Protein AF-A0A7M3X8C9-F1 (afdb_monomer)

Mean predicted aligned error: 4.61 Å

Nearest PDB structures (foldseek):
  2apo-assembly1_A  TM=9.454E-01  e=1.084E-06  Methanocaldococcus jannaschii
  2aus-assembly1_C  TM=9.193E-01  e=9.472E-07  Pyrococcus abyssi
  7v9a-assembly1_C  TM=9.490E-01  e=5.096E-06  Homo sapiens
  3zv0-assembly1_D  TM=8.722E-01  e=1.712E-05  Saccharomyces cerevisiae S288C
  3zv0-assembly1_C  TM=8.727E-01  e=5.374E-05  Saccharomyces cerevisiae S288C

Sequence (92 aa):
MDQLADAVWLWKECGQEEALMAIVHPIEKLLVDVPRCQVKDSAVAALAYGAPLLLPGLISIPKDLKKGTELMVSSLKDEAVGFVKLKADSND

pLDDT: mean 92.54, std 5.12, range [61.91, 96.81]

Radius of gyration: 18.01 Å; Cα contacts (8 Å, |Δi|>4): 129; chains: 1; bounding box: 39×20×46 Å

Solvent-accessible surface area (backbone atoms only — not comparable to full-atom values): 5505 Å² total; per-residue (Å²): 116,63,70,60,54,50,17,51,46,35,30,73,79,69,68,40,54,65,57,37,60,73,70,59,71,68,72,59,74,80,45,70,89,52,57,53,28,32,32,39,76,85,38,52,62,46,44,72,74,67,47,83,92,51,75,92,35,54,73,47,67,64,72,86,40,56,55,65,44,71,30,38,35,22,40,86,82,68,45,78,68,50,76,47,66,37,86,53,46,57,82,113

Structure (mmCIF, N/CA/C/O backbone):
data_AF-A0A7M3X8C9-F1
#
_entry.id   AF-A0A7M3X8C9-F1
#
loop_
_atom_site.group_PDB
_atom_site.id
_atom_site.type_symbol
_atom_site.label_atom_id
_atom_site.label_alt_id
_atom_site.label_comp_id
_atom_site.label_asym_id
_atom_site.label_entity_id
_atom_site.label_seq_id
_atom_site.pdbx_PDB_ins_code
_atom_site.Cartn_x
_atom_site.Cartn_y
_atom_site.Cartn_z
_atom_site.occupancy
_atom_site.B_iso_or_equiv
_atom_site.auth_seq_id
_atom_site.auth_comp_id
_atom_site.auth_asym_id
_atom_site.auth_atom_id
_atom_site.pdbx_PDB_model_num
ATOM 1 N N . MET A 1 1 ? 3.193 -10.873 -27.376 1.00 61.91 1 MET A N 1
ATOM 2 C CA . MET A 1 1 ? 4.387 -11.183 -26.558 1.00 61.91 1 MET A CA 1
ATOM 3 C C . MET A 1 1 ? 5.548 -10.294 -26.989 1.00 61.91 1 MET A C 1
ATOM 5 O O . MET A 1 1 ? 6.243 -9.775 -26.129 1.00 61.91 1 MET A O 1
ATOM 9 N N . ASP A 1 2 ? 5.649 -10.023 -28.290 1.00 85.81 2 ASP A N 1
ATOM 10 C CA . ASP A 1 2 ? 6.677 -9.184 -28.924 1.00 85.81 2 ASP A CA 1
ATOM 11 C C . ASP A 1 2 ? 6.799 -7.776 -28.321 1.00 85.81 2 ASP A C 1
ATOM 13 O O . ASP A 1 2 ? 7.897 -7.359 -27.991 1.00 85.81 2 ASP A O 1
ATOM 17 N N . GLN A 1 3 ? 5.686 -7.102 -28.006 1.00 90.56 3 GLN A N 1
ATOM 18 C CA . GLN A 1 3 ? 5.718 -5.747 -27.427 1.00 90.56 3 GLN A CA 1
ATOM 19 C C . GLN A 1 3 ? 6.490 -5.634 -26.102 1.00 90.56 3 GLN A C 1
ATOM 21 O O . GLN A 1 3 ? 7.133 -4.619 -25.854 1.00 90.56 3 GLN A O 1
ATOM 26 N N . LEU A 1 4 ? 6.440 -6.660 -25.244 1.00 93.31 4 LEU A N 1
ATOM 27 C CA . LEU A 1 4 ? 7.214 -6.660 -24.000 1.00 93.31 4 LEU A CA 1
ATOM 28 C C . LEU A 1 4 ? 8.703 -6.871 -24.289 1.00 93.31 4 LEU A C 1
ATOM 30 O O . LEU A 1 4 ? 9.542 -6.224 -23.670 1.00 93.31 4 LEU A O 1
ATOM 34 N N . ALA A 1 5 ? 9.027 -7.770 -25.221 1.00 94.25 5 ALA A N 1
ATOM 35 C CA 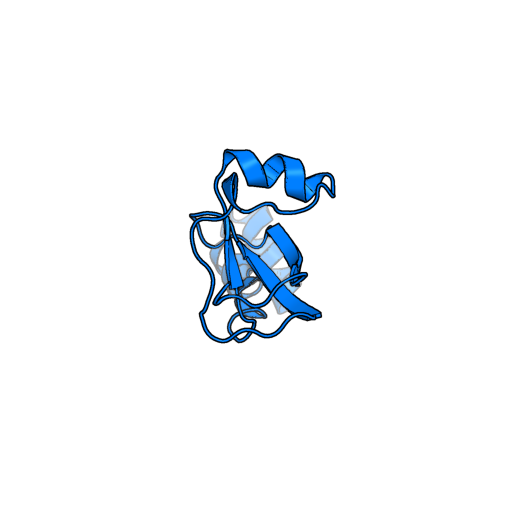. ALA A 1 5 ? 10.406 -8.025 -25.618 1.00 94.25 5 ALA A CA 1
ATOM 36 C C . ALA A 1 5 ? 11.037 -6.780 -26.264 1.00 94.25 5 ALA A C 1
ATOM 38 O O . ALA A 1 5 ? 12.147 -6.405 -25.888 1.00 94.25 5 ALA A O 1
ATOM 39 N N . ASP A 1 6 ? 10.298 -6.097 -27.141 1.00 94.06 6 ASP A N 1
ATOM 40 C CA . ASP A 1 6 ? 10.716 -4.852 -27.790 1.00 94.06 6 ASP A CA 1
ATOM 41 C C . ASP A 1 6 ? 10.908 -3.727 -26.769 1.00 94.06 6 ASP A C 1
ATOM 43 O O . ASP A 1 6 ? 11.925 -3.037 -26.789 1.00 94.06 6 ASP A O 1
ATOM 47 N N . ALA A 1 7 ? 9.976 -3.575 -25.822 1.00 94.75 7 ALA A N 1
ATOM 48 C CA . ALA A 1 7 ? 10.097 -2.590 -24.750 1.00 94.75 7 ALA A CA 1
ATOM 49 C C . ALA A 1 7 ? 11.316 -2.853 -23.850 1.00 94.75 7 ALA A C 1
ATOM 51 O O . ALA A 1 7 ? 12.016 -1.919 -23.464 1.00 94.75 7 ALA A O 1
ATOM 52 N N . VAL A 1 8 ? 11.610 -4.122 -23.544 1.00 95.12 8 VAL A N 1
ATOM 53 C CA . VAL A 1 8 ? 12.808 -4.503 -22.779 1.00 95.12 8 VAL A CA 1
ATOM 54 C C . VAL A 1 8 ? 14.087 -4.242 -23.577 1.00 95.12 8 VAL A C 1
ATOM 56 O O . VAL A 1 8 ? 15.077 -3.799 -22.995 1.00 95.12 8 VAL A O 1
ATOM 59 N N . TRP A 1 9 ? 14.088 -4.501 -24.887 1.00 95.06 9 TRP A N 1
ATOM 60 C CA . TRP A 1 9 ? 15.232 -4.220 -25.756 1.00 95.06 9 TRP A CA 1
ATOM 61 C C . TRP A 1 9 ? 15.499 -2.714 -25.871 1.00 95.06 9 TRP A C 1
ATOM 63 O O . TRP A 1 9 ? 16.629 -2.283 -25.658 1.00 95.06 9 TRP A O 1
ATOM 73 N N . LEU A 1 10 ? 14.461 -1.905 -26.112 1.00 95.56 10 LEU A N 1
ATOM 74 C CA . LEU A 1 10 ? 14.557 -0.441 -26.160 1.00 95.56 10 LEU A CA 1
ATOM 75 C C . LEU A 1 10 ? 15.090 0.138 -24.846 1.00 95.56 10 LEU A C 1
ATOM 77 O O . LEU A 1 10 ? 15.960 1.009 -24.867 1.00 95.56 10 LEU A O 1
ATOM 81 N N . TRP A 1 11 ? 14.632 -0.390 -23.710 1.00 96.00 11 TRP A N 1
ATOM 82 C CA . TRP A 1 11 ? 15.149 0.008 -22.406 1.00 96.00 11 TRP A CA 1
ATOM 83 C C . TRP A 1 11 ? 16.641 -0.316 -22.251 1.00 96.00 11 TRP A C 1
ATOM 85 O O . TRP A 1 11 ? 17.424 0.561 -21.890 1.00 96.00 11 TRP A O 1
ATOM 95 N N . LYS A 1 12 ? 17.056 -1.554 -22.547 1.00 96.25 12 LYS A N 1
ATOM 96 C CA . LYS A 1 12 ? 18.435 -2.010 -22.296 1.00 96.25 12 LYS A CA 1
ATOM 97 C C . LYS A 1 12 ? 19.459 -1.481 -23.294 1.00 96.25 12 LYS A C 1
ATOM 99 O O . LYS A 1 12 ? 20.547 -1.095 -22.883 1.00 96.25 12 LYS A O 1
ATOM 104 N N . GLU A 1 13 ? 19.127 -1.489 -24.580 1.00 96.75 13 GLU A N 1
ATOM 105 C CA . GLU A 1 13 ? 20.075 -1.180 -25.658 1.00 96.75 13 GLU A CA 1
ATOM 106 C C . GLU A 1 13 ? 20.018 0.290 -26.078 1.00 96.75 13 GLU A C 1
ATOM 108 O O . GLU A 1 13 ? 21.030 0.865 -26.474 1.00 96.75 13 GLU A O 1
ATOM 113 N N . CYS A 1 14 ? 18.838 0.911 -25.993 1.00 95.44 14 CYS A N 1
ATOM 114 C CA . CYS A 1 14 ? 18.625 2.294 -26.426 1.00 95.44 14 CYS A CA 1
ATOM 115 C C . CYS A 1 14 ? 18.427 3.274 -25.258 1.00 95.44 14 CYS A C 1
ATOM 117 O O . CYS A 1 14 ? 18.363 4.479 -25.501 1.00 95.44 14 CYS A O 1
ATOM 119 N N . GLY A 1 15 ? 18.327 2.790 -24.012 1.00 93.56 15 GLY A N 1
ATOM 120 C CA . GLY A 1 15 ? 18.071 3.621 -22.829 1.00 93.56 15 GLY A CA 1
ATOM 121 C C . GLY A 1 15 ? 16.677 4.260 -22.802 1.00 93.56 15 GLY A C 1
ATOM 122 O O . GLY A 1 15 ? 16.470 5.225 -22.073 1.00 93.56 15 GLY A O 1
ATOM 123 N N . GLN A 1 16 ? 15.739 3.764 -23.615 1.00 94.81 16 GLN A N 1
ATOM 124 C CA . GLN A 1 16 ? 14.389 4.318 -23.761 1.00 94.81 16 GLN A CA 1
ATOM 125 C C . GLN A 1 16 ? 1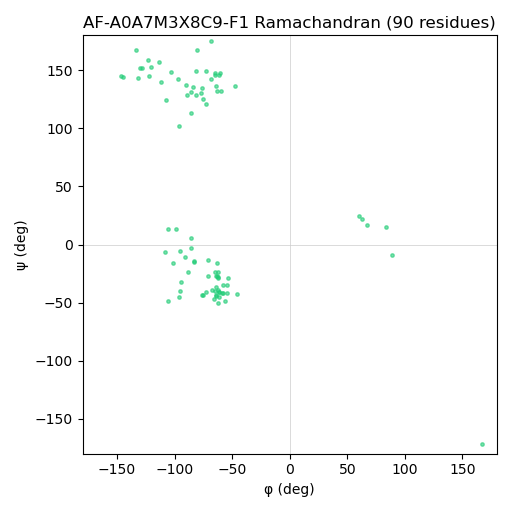3.407 3.557 -22.868 1.00 94.81 16 GLN A C 1
ATOM 127 O O . GLN A 1 16 ? 12.994 2.436 -23.173 1.00 94.81 16 GLN A O 1
ATOM 132 N N . GLU A 1 17 ? 13.053 4.156 -21.734 1.00 94.81 17 GLU A N 1
ATOM 133 C CA . GLU A 1 17 ? 12.190 3.558 -20.707 1.00 94.81 17 GLU A CA 1
ATOM 134 C C . GLU A 1 17 ? 10.693 3.707 -21.006 1.00 94.81 17 GLU A C 1
ATOM 136 O O . GLU A 1 17 ? 9.866 3.007 -20.418 1.00 94.81 17 G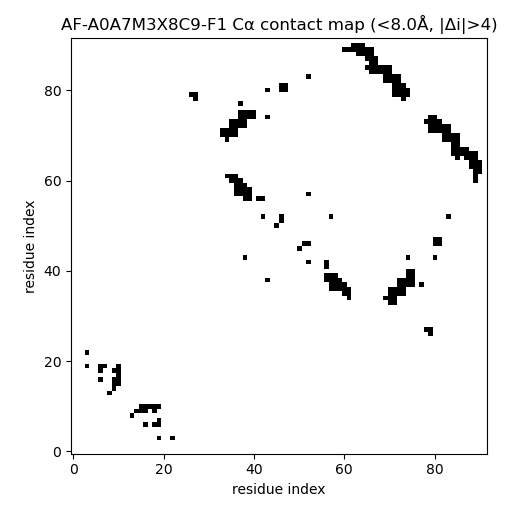LU A O 1
ATOM 141 N N . GLU A 1 18 ? 10.318 4.588 -21.932 1.00 94.75 18 GLU A N 1
ATOM 142 C CA . GLU A 1 18 ? 8.933 4.992 -22.180 1.00 94.75 18 GLU A CA 1
ATOM 143 C C . GLU A 1 18 ? 8.062 3.812 -22.618 1.00 94.75 18 GLU A C 1
ATOM 145 O O . GLU A 1 18 ? 6.933 3.653 -22.147 1.00 94.75 18 GLU A O 1
ATOM 150 N N . ALA A 1 19 ? 8.605 2.950 -23.481 1.00 93.44 19 ALA A N 1
ATOM 151 C CA . ALA A 1 19 ? 7.918 1.752 -23.952 1.00 93.44 19 ALA A CA 1
ATOM 152 C C . ALA A 1 19 ? 7.640 0.766 -22.805 1.00 93.44 19 ALA A C 1
ATOM 154 O O . ALA A 1 19 ? 6.581 0.140 -22.766 1.00 93.44 19 ALA A O 1
ATOM 155 N N . LEU A 1 20 ? 8.564 0.653 -21.846 1.00 93.94 20 LEU A N 1
ATOM 156 C CA . LEU A 1 20 ? 8.414 -0.230 -20.693 1.00 93.94 20 LEU A CA 1
ATOM 157 C C . LEU A 1 20 ? 7.425 0.348 -19.671 1.00 93.94 20 LEU A C 1
ATOM 159 O O . LEU A 1 20 ? 6.546 -0.375 -19.200 1.00 93.94 20 LEU A O 1
ATOM 163 N N . MET A 1 21 ? 7.507 1.653 -19.393 1.00 93.31 21 MET A N 1
ATOM 164 C CA . MET A 1 21 ? 6.589 2.380 -18.501 1.00 93.31 21 MET A CA 1
ATOM 165 C C . MET A 1 21 ? 5.141 2.404 -19.021 1.00 93.31 21 MET A C 1
ATOM 167 O O . MET A 1 21 ? 4.196 2.481 -18.236 1.00 93.31 21 MET A O 1
ATOM 171 N N . ALA A 1 22 ? 4.941 2.314 -20.340 1.00 92.81 22 ALA A N 1
ATOM 172 C CA . ALA A 1 22 ? 3.611 2.199 -20.938 1.00 92.81 22 ALA A CA 1
ATOM 173 C C . ALA A 1 22 ? 2.952 0.828 -20.689 1.00 92.81 22 ALA A C 1
ATOM 175 O O . ALA A 1 22 ? 1.724 0.738 -20.664 1.00 92.81 22 ALA A O 1
ATOM 176 N N . ILE A 1 23 ? 3.753 -0.228 -20.504 1.00 93.44 23 ILE A N 1
ATOM 177 C CA . ILE A 1 23 ? 3.283 -1.611 -20.333 1.00 93.44 23 ILE A CA 1
ATOM 178 C C . ILE A 1 23 ? 3.193 -1.985 -18.849 1.00 93.44 23 ILE A C 1
ATOM 180 O O . ILE A 1 23 ? 2.212 -2.592 -18.416 1.00 93.44 23 ILE A O 1
ATOM 184 N N . VAL A 1 24 ? 4.219 -1.650 -18.064 1.00 92.75 24 VAL A N 1
ATOM 185 C CA . VAL A 1 24 ? 4.297 -1.995 -16.642 1.00 92.75 24 VAL A CA 1
ATOM 186 C C . VAL A 1 24 ? 3.576 -0.929 -15.833 1.00 92.75 24 VAL A C 1
ATOM 188 O O . VAL A 1 24 ? 4.000 0.221 -15.757 1.00 92.75 24 VAL A O 1
ATOM 191 N N . HIS A 1 25 ? 2.472 -1.320 -15.207 1.00 93.50 25 HIS A N 1
ATOM 192 C CA . HIS A 1 25 ? 1.703 -0.438 -14.341 1.00 93.50 25 HIS A CA 1
ATOM 193 C C . HIS A 1 25 ? 1.948 -0.741 -12.858 1.00 93.50 25 HIS A C 1
ATOM 195 O O . HIS A 1 25 ? 2.145 -1.906 -12.503 1.00 93.50 25 HIS A O 1
ATOM 201 N N . PRO A 1 26 ? 1.886 0.285 -11.987 1.00 93.75 26 PRO A N 1
ATOM 202 C CA . PRO A 1 26 ? 1.915 0.086 -10.543 1.00 93.75 26 PRO A CA 1
ATOM 203 C C . PRO A 1 26 ? 0.712 -0.752 -10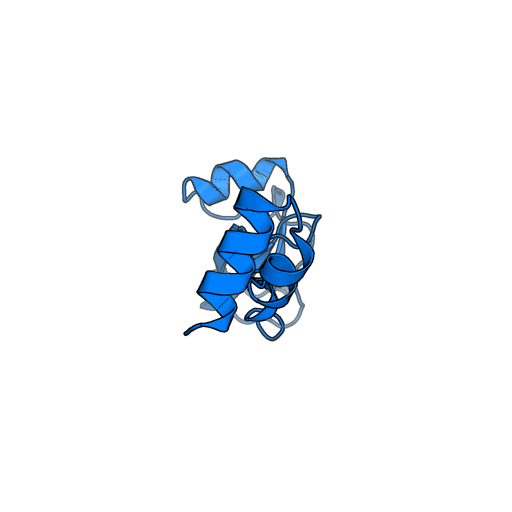.092 1.00 93.75 26 PRO A C 1
ATOM 205 O O . PRO A 1 26 ? -0.385 -0.637 -10.654 1.00 93.75 26 PRO A O 1
ATOM 208 N N . ILE A 1 27 ? 0.909 -1.588 -9.069 1.00 93.88 27 ILE A N 1
ATOM 209 C CA . ILE A 1 27 ? -0.136 -2.487 -8.555 1.00 93.88 27 ILE A CA 1
ATOM 210 C C . ILE A 1 27 ? -1.335 -1.705 -8.008 1.00 93.88 27 ILE A C 1
ATOM 212 O O . ILE A 1 27 ? -2.474 -2.153 -8.115 1.00 93.88 27 ILE A O 1
ATOM 216 N N . GLU A 1 28 ? -1.095 -0.489 -7.524 1.00 93.56 28 GLU A N 1
ATOM 217 C CA . GLU A 1 28 ? -2.085 0.468 -7.038 1.00 93.56 28 GLU A CA 1
ATOM 218 C C . GLU A 1 28 ? -3.185 0.751 -8.068 1.00 93.56 28 GLU A C 1
ATOM 220 O O . GLU A 1 28 ? -4.329 1.008 -7.692 1.00 93.56 28 GLU A O 1
ATOM 225 N N . LYS A 1 29 ? -2.884 0.639 -9.371 1.00 94.00 29 LYS A N 1
ATOM 226 C CA . LYS A 1 29 ? -3.874 0.811 -10.446 1.00 94.00 29 LYS A CA 1
ATOM 227 C C . LYS A 1 29 ? -4.980 -0.249 -10.400 1.00 94.00 29 LYS A C 1
ATOM 229 O O . LYS A 1 29 ? -6.092 0.022 -10.839 1.00 94.00 29 LYS A O 1
ATOM 234 N N . LEU A 1 30 ? -4.697 -1.433 -9.857 1.00 93.69 30 LEU A N 1
ATOM 235 C CA . LEU A 1 30 ? -5.686 -2.496 -9.644 1.00 93.69 30 LEU A CA 1
ATOM 236 C C . LEU A 1 30 ? -6.487 -2.308 -8.348 1.00 93.69 30 LEU A C 1
ATOM 238 O O . LEU A 1 30 ? -7.507 -2.964 -8.162 1.00 93.69 30 LEU A O 1
ATOM 242 N N . LEU A 1 31 ? -6.032 -1.431 -7.449 1.00 93.56 31 LEU A N 1
ATOM 243 C CA . LEU A 1 31 ? -6.568 -1.260 -6.095 1.00 93.56 31 LEU A CA 1
ATOM 244 C C . LEU A 1 31 ? -7.399 0.025 -5.940 1.00 93.56 31 LEU A C 1
ATOM 246 O O . LEU A 1 31 ? -7.705 0.437 -4.823 1.00 93.56 31 LEU A O 1
ATOM 250 N N . VAL A 1 32 ? -7.766 0.678 -7.047 1.00 91.81 32 VAL A N 1
ATOM 251 C CA . VAL A 1 32 ? -8.467 1.976 -7.041 1.00 91.81 32 VAL A CA 1
ATOM 252 C C . VAL A 1 32 ? -9.798 1.903 -6.290 1.00 91.81 32 VAL A C 1
ATOM 254 O O . VAL A 1 32 ? -10.081 2.791 -5.488 1.00 91.81 32 VAL A O 1
ATOM 257 N N . ASP A 1 33 ? -10.555 0.822 -6.481 1.00 91.56 33 ASP A N 1
ATOM 258 C CA . ASP A 1 33 ? -11.888 0.635 -5.890 1.00 91.56 33 ASP A CA 1
ATOM 259 C C . ASP A 1 33 ? -11.855 0.047 -4.468 1.00 91.56 33 ASP A C 1
ATOM 261 O O . ASP A 1 33 ? -12.895 -0.132 -3.831 1.00 91.56 33 ASP A O 1
ATOM 265 N N . VAL A 1 34 ? -10.666 -0.275 -3.952 1.00 92.75 34 VAL A N 1
ATOM 266 C CA . VAL A 1 34 ? -10.511 -0.854 -2.617 1.00 92.75 34 VAL A CA 1
ATOM 267 C C . VAL A 1 34 ? -10.554 0.264 -1.569 1.00 92.75 34 VAL A C 1
ATOM 269 O O . VAL A 1 34 ? -9.792 1.234 -1.669 1.00 92.75 34 VAL A O 1
ATOM 272 N N . PRO A 1 35 ? -11.393 0.142 -0.522 1.00 92.94 35 PRO A N 1
ATOM 273 C CA . PRO A 1 35 ? -11.407 1.115 0.559 1.00 92.94 35 PRO A CA 1
ATOM 274 C C . PRO A 1 35 ? -10.049 1.114 1.271 1.00 92.94 35 PRO A C 1
ATOM 276 O O . PRO A 1 35 ? -9.501 0.058 1.599 1.00 92.94 35 PRO A O 1
ATOM 279 N N . ARG A 1 36 ? -9.491 2.306 1.496 1.00 94.25 36 ARG A N 1
ATOM 280 C CA . ARG A 1 36 ? -8.120 2.465 1.991 1.00 94.25 36 ARG A CA 1
ATOM 281 C C . ARG A 1 36 ? -8.022 3.362 3.211 1.00 94.25 36 ARG A C 1
ATOM 283 O O . ARG A 1 36 ? -8.820 4.282 3.355 1.00 94.25 36 ARG A O 1
ATOM 290 N N . CYS A 1 37 ? -7.016 3.131 4.042 1.00 95.00 37 CYS A N 1
ATOM 291 C CA . CYS A 1 37 ? -6.626 4.010 5.135 1.00 95.00 37 CYS A CA 1
ATOM 292 C C . CYS A 1 37 ? -5.167 4.454 4.984 1.00 95.00 37 CYS A C 1
ATOM 294 O O . CYS A 1 37 ? -4.324 3.682 4.529 1.00 95.00 37 CYS A O 1
ATOM 296 N N . GLN A 1 38 ? -4.864 5.691 5.377 1.00 96.56 38 GLN A N 1
ATOM 297 C CA . GLN A 1 38 ? -3.495 6.211 5.352 1.00 96.56 38 GLN A CA 1
ATOM 298 C C . GLN A 1 38 ? -2.848 6.092 6.725 1.00 96.56 38 GLN A C 1
ATOM 300 O O . GLN A 1 38 ? -3.488 6.332 7.756 1.00 96.56 38 GLN A O 1
ATOM 305 N N . VAL A 1 39 ? -1.557 5.770 6.736 1.00 96.81 39 VAL A N 1
ATOM 306 C CA . VAL A 1 39 ? -0.762 5.613 7.959 1.00 96.81 39 VAL A CA 1
ATOM 307 C C . VAL A 1 39 ? 0.448 6.533 7.978 1.00 96.81 39 VAL A C 1
ATOM 309 O O . VAL A 1 39 ? 0.918 7.004 6.945 1.00 96.81 39 VAL A O 1
ATOM 312 N N . LYS A 1 40 ? 0.967 6.786 9.181 1.00 95.75 40 LYS A N 1
ATOM 313 C CA . LYS A 1 40 ? 2.227 7.510 9.377 1.00 95.75 40 LYS A CA 1
ATOM 314 C C . LYS A 1 40 ? 3.394 6.718 8.806 1.00 95.75 40 LYS A C 1
ATOM 316 O O . LYS A 1 40 ? 3.454 5.503 8.983 1.00 95.75 40 LYS A O 1
ATOM 321 N N . ASP A 1 41 ? 4.386 7.421 8.271 1.00 92.94 41 ASP A N 1
ATOM 322 C CA . ASP A 1 41 ? 5.625 6.818 7.764 1.00 92.94 41 ASP A CA 1
ATOM 323 C C . ASP A 1 41 ? 6.326 5.947 8.820 1.00 92.94 41 ASP A C 1
ATOM 325 O O . ASP A 1 41 ? 6.846 4.877 8.513 1.00 92.94 41 ASP A O 1
ATOM 329 N N . SER A 1 42 ? 6.261 6.344 10.098 1.00 91.88 42 SER A N 1
ATOM 330 C CA . SER A 1 42 ? 6.809 5.560 11.212 1.00 91.88 42 SER A CA 1
ATOM 331 C C . SER A 1 42 ? 6.107 4.214 11.432 1.00 91.88 42 SER A C 1
ATOM 333 O O . SER A 1 42 ? 6.709 3.300 11.993 1.00 91.88 42 SER A O 1
ATOM 335 N N . ALA A 1 43 ? 4.852 4.072 10.998 1.00 94.06 43 ALA A N 1
ATOM 336 C CA . ALA A 1 43 ? 4.083 2.836 11.101 1.00 94.06 43 ALA A CA 1
ATOM 337 C C . ALA A 1 43 ? 4.291 1.904 9.895 1.00 94.06 43 ALA A C 1
ATOM 339 O O . ALA A 1 43 ? 4.123 0.696 10.044 1.00 94.06 43 ALA A O 1
ATOM 340 N N . VAL A 1 44 ? 4.695 2.428 8.729 1.00 94.69 44 VAL A N 1
ATOM 341 C CA . VAL A 1 44 ? 4.871 1.645 7.488 1.00 94.69 44 VAL A CA 1
ATOM 342 C C . VAL A 1 44 ? 5.834 0.477 7.693 1.00 94.69 44 VAL A C 1
ATOM 344 O O . VAL A 1 44 ? 5.503 -0.661 7.367 1.00 94.69 44 VAL A O 1
ATOM 347 N N . ALA A 1 45 ? 6.997 0.734 8.299 1.00 92.94 45 ALA A N 1
ATOM 348 C CA . ALA A 1 45 ? 7.988 -0.310 8.547 1.00 92.94 45 ALA A CA 1
ATOM 349 C C . ALA A 1 45 ? 7.439 -1.410 9.469 1.00 92.94 45 ALA A C 1
ATOM 351 O O . ALA A 1 45 ? 7.571 -2.592 9.169 1.00 92.94 45 ALA A O 1
ATOM 352 N N . ALA A 1 46 ? 6.772 -1.035 10.564 1.00 93.81 46 ALA A N 1
ATOM 353 C CA . ALA A 1 46 ? 6.191 -1.998 11.498 1.00 93.81 46 ALA A CA 1
ATOM 354 C C . ALA A 1 46 ? 5.130 -2.884 10.820 1.00 93.81 46 ALA A C 1
ATOM 356 O O . ALA A 1 46 ? 5.114 -4.097 11.031 1.00 93.81 46 ALA A O 1
ATOM 357 N N . LEU A 1 47 ? 4.287 -2.295 9.968 1.00 93.88 47 LEU A N 1
ATOM 358 C CA . LEU A 1 47 ? 3.273 -3.020 9.199 1.00 93.88 47 LEU A CA 1
ATOM 359 C C . LEU A 1 47 ? 3.890 -3.997 8.195 1.00 93.88 47 LEU A C 1
ATOM 361 O O . LEU A 1 47 ? 3.407 -5.120 8.079 1.00 93.88 47 LEU A O 1
ATOM 365 N N . ALA A 1 48 ? 4.980 -3.613 7.524 1.00 92.06 48 ALA A N 1
ATOM 366 C CA . ALA A 1 48 ? 5.701 -4.492 6.602 1.00 92.06 48 ALA A CA 1
ATOM 367 C C . ALA A 1 48 ? 6.284 -5.737 7.302 1.00 92.06 48 ALA A C 1
ATOM 369 O O . ALA A 1 48 ? 6.393 -6.798 6.691 1.00 92.06 48 ALA A O 1
ATOM 370 N N . TYR A 1 49 ? 6.596 -5.638 8.598 1.00 93.75 49 TYR A N 1
ATOM 371 C CA . TYR A 1 49 ? 6.995 -6.776 9.436 1.00 93.75 49 TYR A CA 1
ATOM 372 C C . TYR A 1 49 ? 5.810 -7.545 10.052 1.00 93.75 49 TYR A C 1
ATOM 374 O O . TYR A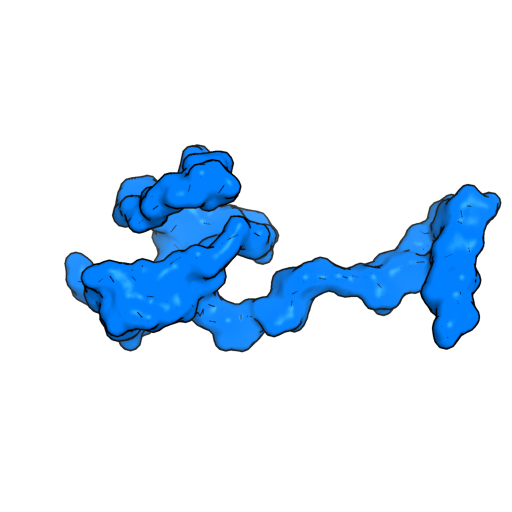 1 49 ? 6.020 -8.460 10.848 1.00 93.75 49 TYR A O 1
ATOM 382 N N . GLY A 1 50 ? 4.568 -7.199 9.703 1.00 91.19 50 GLY A N 1
ATOM 383 C CA . GLY A 1 50 ? 3.361 -7.875 10.182 1.00 91.19 50 GLY A CA 1
ATOM 384 C C . GLY A 1 50 ? 2.851 -7.398 11.545 1.00 91.19 50 GLY A C 1
ATOM 385 O O . GLY A 1 50 ? 2.025 -8.080 12.155 1.00 91.19 50 GLY A O 1
ATOM 386 N N . ALA A 1 51 ? 3.314 -6.247 12.047 1.00 93.69 51 ALA A N 1
ATOM 387 C CA . ALA A 1 51 ? 2.749 -5.660 13.259 1.00 93.69 51 ALA A CA 1
ATOM 388 C C . ALA A 1 51 ? 1.282 -5.234 13.034 1.00 93.69 51 ALA A C 1
ATOM 390 O O . ALA A 1 51 ? 0.921 -4.806 11.936 1.00 93.69 51 ALA A O 1
ATOM 391 N N . PRO A 1 52 ? 0.418 -5.303 14.062 1.00 92.56 52 PRO A N 1
ATOM 392 C CA . PRO A 1 52 ? -0.948 -4.811 13.946 1.00 92.56 52 PRO A CA 1
ATOM 393 C C . PRO A 1 52 ? -0.986 -3.279 13.824 1.00 92.56 52 PRO A C 1
ATOM 395 O O . PRO A 1 52 ? -0.243 -2.572 14.508 1.00 92.56 52 PRO A O 1
ATOM 398 N N . LEU A 1 53 ? -1.906 -2.758 13.005 1.00 93.00 53 LEU A N 1
ATOM 399 C CA . LEU A 1 53 ? -2.175 -1.321 12.930 1.00 93.00 53 LEU A CA 1
ATOM 400 C C . LEU A 1 53 ? -2.981 -0.860 14.152 1.00 93.00 53 LEU A C 1
ATOM 402 O O . LEU A 1 53 ? -4.066 -1.376 14.418 1.00 93.00 53 LEU A O 1
ATOM 406 N N . LEU A 1 54 ? -2.464 0.141 14.865 1.00 92.25 54 LEU A N 1
ATOM 407 C CA . LEU A 1 54 ? -3.125 0.784 16.002 1.00 92.25 54 LEU A CA 1
ATOM 408 C C . LEU A 1 54 ? -3.468 2.244 15.672 1.00 92.25 54 LEU A C 1
ATOM 410 O O . LEU A 1 54 ? -2.794 2.871 14.853 1.00 92.25 54 LEU A O 1
ATOM 414 N N . LEU A 1 55 ? -4.459 2.809 16.375 1.00 91.31 55 LEU A N 1
ATOM 415 C CA . LEU A 1 55 ? -4.916 4.199 16.207 1.00 91.31 55 LEU A CA 1
ATOM 416 C C . LEU A 1 55 ? -3.786 5.249 16.129 1.00 91.31 55 LEU A C 1
ATOM 418 O O . LEU A 1 55 ? -3.854 6.109 15.257 1.00 91.31 55 LEU A O 1
ATOM 422 N N . PRO A 1 56 ? -2.717 5.202 16.953 1.00 92.31 56 PRO A N 1
ATOM 423 C CA . PRO A 1 56 ? -1.652 6.208 16.893 1.00 92.31 56 PRO A CA 1
ATOM 424 C C . PRO A 1 56 ? -0.894 6.264 15.559 1.00 92.31 56 PRO A C 1
ATOM 426 O O . PRO A 1 56 ? -0.280 7.292 15.256 1.00 92.31 56 PRO A O 1
ATOM 429 N N . GLY A 1 57 ? -0.897 5.168 14.794 1.00 93.00 57 GLY A N 1
ATOM 430 C CA . GLY A 1 57 ? -0.276 5.067 13.472 1.00 93.00 57 GLY A CA 1
ATOM 431 C C . GLY A 1 57 ? -1.213 5.423 12.317 1.00 93.00 57 GLY A C 1
ATOM 432 O O . GLY A 1 57 ? -0.738 5.579 11.196 1.00 93.00 57 GLY A O 1
ATOM 433 N N . LEU A 1 58 ? -2.512 5.571 12.583 1.00 93.69 58 LEU A N 1
ATOM 434 C CA . LEU A 1 58 ? -3.539 5.900 11.600 1.00 93.69 58 LEU A CA 1
ATOM 435 C C . LEU A 1 58 ? -3.607 7.420 11.384 1.00 93.69 58 LEU A C 1
ATOM 437 O O . LEU A 1 58 ? -3.575 8.193 12.342 1.00 93.69 58 LEU A O 1
ATOM 441 N N . ILE A 1 59 ? -3.700 7.845 10.126 1.00 95.25 59 ILE A N 1
ATOM 442 C CA . ILE A 1 59 ? -3.883 9.252 9.737 1.00 95.25 59 ILE A CA 1
ATOM 443 C C . ILE A 1 59 ? -5.315 9.487 9.277 1.00 95.25 59 ILE A C 1
ATOM 445 O O . ILE A 1 59 ? -5.961 10.433 9.721 1.00 95.25 59 ILE A O 1
ATOM 449 N N . SER A 1 60 ? -5.814 8.629 8.391 1.00 93.00 60 SER A N 1
ATOM 450 C CA . SER A 1 60 ? -7.160 8.752 7.846 1.00 93.00 60 SER A CA 1
ATOM 451 C C . SER A 1 60 ? -7.762 7.381 7.577 1.00 93.00 60 SER A C 1
ATOM 453 O O . SER A 1 60 ? -7.066 6.432 7.214 1.00 93.00 60 SER A O 1
ATOM 455 N N . ILE A 1 61 ? -9.072 7.279 7.778 1.00 93.12 61 ILE A N 1
ATOM 456 C CA . ILE A 1 61 ? -9.874 6.095 7.489 1.00 93.12 61 ILE A CA 1
ATOM 457 C C . ILE A 1 61 ? -11.261 6.551 7.005 1.00 93.12 61 ILE A C 1
ATOM 459 O O . ILE A 1 61 ? -11.757 7.573 7.493 1.00 93.12 61 ILE A O 1
ATOM 463 N N . PRO A 1 62 ? -11.895 5.847 6.051 1.00 91.69 62 PRO A N 1
ATOM 464 C CA . PRO A 1 62 ? -13.275 6.113 5.675 1.00 91.69 62 PRO A CA 1
ATOM 465 C C . PRO A 1 62 ? -14.213 5.905 6.869 1.00 91.69 62 PRO A C 1
ATOM 467 O O . PRO A 1 62 ? -13.969 5.052 7.722 1.00 91.69 62 PRO A O 1
ATOM 470 N N . LYS A 1 63 ? -15.288 6.694 6.922 1.00 89.81 63 LYS A N 1
ATOM 471 C CA . LYS A 1 63 ? -16.339 6.554 7.938 1.00 89.81 63 LYS A CA 1
ATOM 472 C C . LYS A 1 63 ? -17.308 5.429 7.571 1.00 89.81 63 LYS A C 1
ATOM 474 O O . LYS A 1 63 ? -17.304 4.951 6.438 1.00 89.81 63 LYS A O 1
ATOM 479 N N . ASP A 1 64 ? -18.143 5.041 8.532 1.00 89.75 64 ASP A N 1
ATOM 480 C CA . ASP A 1 64 ? -19.216 4.050 8.375 1.00 89.75 64 ASP A CA 1
ATOM 481 C C . ASP A 1 64 ? -18.756 2.643 7.942 1.00 89.75 64 ASP A C 1
ATOM 483 O O . ASP A 1 64 ? -19.528 1.850 7.394 1.00 89.75 64 ASP A O 1
ATOM 487 N N . LEU A 1 65 ? -17.498 2.295 8.221 1.00 91.00 65 LEU A N 1
ATOM 488 C CA . LEU A 1 65 ? -16.972 0.955 8.001 1.00 91.00 65 LEU A CA 1
ATOM 489 C C . LEU A 1 65 ? -17.274 0.063 9.201 1.00 91.00 65 LEU A C 1
ATOM 491 O O . LEU A 1 65 ? -16.986 0.402 10.350 1.00 91.00 65 LEU A O 1
ATOM 495 N N . LYS A 1 66 ? -17.809 -1.123 8.910 1.00 92.06 66 LYS A N 1
ATOM 496 C CA . LYS A 1 66 ? -18.113 -2.132 9.925 1.00 92.06 66 LYS A CA 1
ATOM 497 C C . LYS A 1 66 ? -16.872 -2.925 10.303 1.00 92.06 66 LYS A C 1
ATOM 499 O O . LYS A 1 66 ? -16.021 -3.226 9.456 1.00 92.06 66 LYS A O 1
ATOM 504 N N . LYS A 1 67 ? -16.829 -3.383 11.547 1.00 93.12 67 LYS A N 1
ATOM 505 C CA . LYS A 1 67 ? -15.901 -4.411 12.009 1.00 93.12 67 LYS A CA 1
ATOM 506 C C . LYS A 1 67 ? -15.878 -5.602 11.048 1.00 93.12 67 LYS A C 1
ATOM 508 O O . LYS A 1 67 ? -16.911 -6.102 10.610 1.00 93.12 67 LYS A O 1
ATOM 513 N N . GLY A 1 68 ? -14.676 -6.086 10.753 1.00 92.81 68 GLY A N 1
ATOM 514 C CA . GLY A 1 68 ? -14.448 -7.192 9.827 1.00 92.81 68 GLY A CA 1
ATOM 515 C C . GLY A 1 68 ? -14.266 -6.770 8.370 1.00 92.81 68 GLY A C 1
ATOM 516 O O . GLY A 1 68 ? -13.848 -7.611 7.577 1.00 92.81 68 GLY A O 1
ATOM 517 N N . THR A 1 69 ? -14.506 -5.501 8.026 1.00 93.56 69 THR A N 1
ATOM 518 C CA . THR A 1 69 ? -14.189 -4.972 6.693 1.00 93.56 69 THR A CA 1
ATOM 519 C C . THR A 1 69 ? -12.680 -5.007 6.461 1.00 93.56 69 THR A C 1
ATOM 521 O O . THR A 1 69 ? -11.897 -4.685 7.360 1.00 93.56 69 THR A O 1
ATOM 524 N N . GLU A 1 70 ? -12.274 -5.431 5.266 1.00 93.75 70 GLU A N 1
ATOM 525 C CA . GLU A 1 70 ? -10.881 -5.386 4.826 1.00 93.75 70 GLU A CA 1
ATOM 526 C C . GLU A 1 70 ? -10.585 -4.061 4.136 1.00 93.75 70 GLU A C 1
ATOM 528 O O . GLU A 1 70 ? -11.392 -3.553 3.359 1.00 93.75 70 GLU A O 1
ATOM 533 N N . LEU A 1 71 ? -9.427 -3.498 4.463 1.00 94.25 71 LEU A N 1
ATOM 534 C CA . LEU A 1 71 ? -8.963 -2.209 3.979 1.00 94.25 71 LEU A CA 1
ATOM 535 C C . LEU A 1 71 ? -7.534 -2.332 3.479 1.00 94.25 71 LEU A C 1
ATOM 537 O O . LEU A 1 71 ? -6.711 -3.012 4.097 1.00 94.25 71 LEU A O 1
ATOM 541 N N . MET A 1 72 ? -7.233 -1.611 2.406 1.00 95.44 72 MET A N 1
ATOM 542 C CA . MET A 1 72 ? -5.858 -1.378 1.989 1.00 95.44 72 MET A CA 1
ATOM 543 C C . MET A 1 72 ? -5.226 -0.315 2.891 1.00 95.44 72 MET A C 1
ATOM 545 O O . MET A 1 72 ? -5.778 0.765 3.080 1.00 95.44 72 MET A O 1
ATOM 549 N N . VAL A 1 73 ? -4.047 -0.592 3.422 1.00 96.06 73 VAL A N 1
ATOM 550 C CA . VAL A 1 73 ? -3.214 0.407 4.084 1.00 96.06 73 VAL A CA 1
ATOM 551 C C . VAL A 1 73 ? -2.308 1.049 3.046 1.00 96.06 73 VAL A C 1
ATOM 553 O O . VAL A 1 73 ? -1.608 0.331 2.329 1.00 96.06 73 VAL A O 1
ATOM 556 N N . SER A 1 74 ? -2.288 2.378 2.988 1.00 96.19 74 SER A N 1
ATOM 557 C CA . SER A 1 74 ? -1.373 3.136 2.137 1.00 96.19 74 SER A CA 1
ATOM 558 C C . SER A 1 74 ? -0.463 4.077 2.922 1.00 96.19 74 SER A C 1
ATOM 560 O O . SER A 1 74 ? -0.814 4.560 4.004 1.00 96.19 74 SER A O 1
ATOM 562 N N . SER A 1 75 ? 0.713 4.360 2.361 1.00 95.75 75 SER A N 1
ATOM 563 C CA . SER A 1 75 ? 1.584 5.436 2.840 1.00 95.75 75 SER A CA 1
ATOM 564 C C . SER A 1 75 ? 0.957 6.814 2.570 1.00 95.75 75 SER A C 1
ATOM 566 O O . SER A 1 75 ? -0.073 6.935 1.898 1.00 95.75 7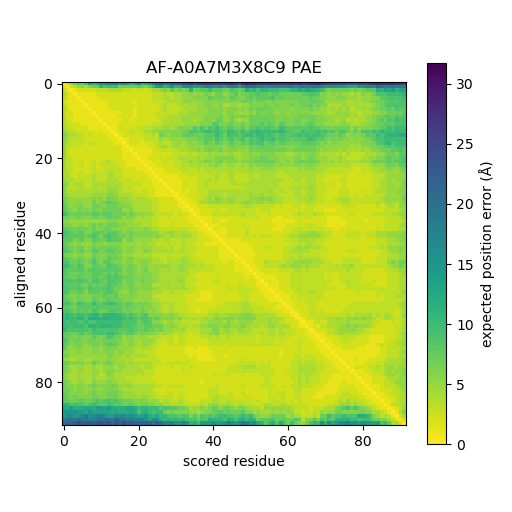5 SER A O 1
ATOM 568 N N . LEU A 1 76 ? 1.606 7.878 3.050 1.00 94.12 76 LEU A N 1
ATOM 569 C CA . LEU A 1 76 ? 1.248 9.262 2.713 1.00 94.12 76 LEU A CA 1
ATOM 570 C C . LEU A 1 76 ? 1.400 9.601 1.220 1.00 94.12 76 LEU A C 1
ATOM 572 O O . LEU A 1 76 ? 0.872 10.615 0.772 1.00 94.12 76 LEU A O 1
ATOM 576 N N . LYS A 1 77 ? 2.122 8.772 0.460 1.00 93.88 77 LYS A N 1
ATOM 577 C CA . LYS A 1 77 ? 2.324 8.915 -0.988 1.00 93.88 77 LYS A CA 1
ATOM 578 C C . LYS A 1 77 ? 1.395 8.012 -1.805 1.00 93.88 77 LYS A C 1
ATOM 580 O O . LYS A 1 77 ? 1.640 7.812 -2.988 1.00 93.88 77 LYS A O 1
ATOM 585 N N . ASP A 1 78 ? 0.372 7.445 -1.165 1.00 91.88 78 ASP A N 1
ATOM 586 C CA . ASP A 1 78 ? -0.567 6.487 -1.756 1.00 91.88 78 ASP A CA 1
ATOM 587 C C . ASP A 1 78 ? 0.071 5.166 -2.234 1.00 91.88 78 ASP A C 1
ATOM 589 O O . ASP A 1 78 ? -0.522 4.445 -3.033 1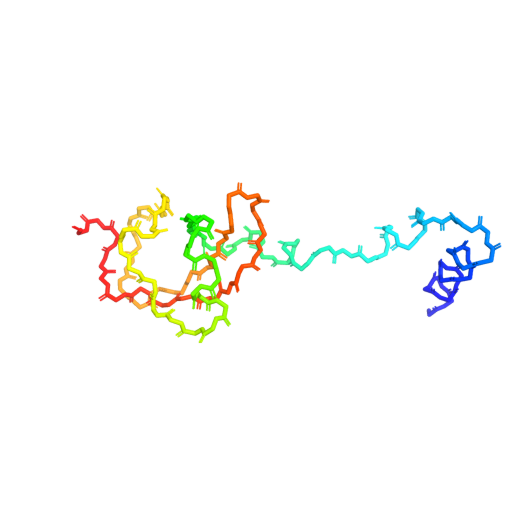.00 91.88 78 ASP A O 1
ATOM 593 N N .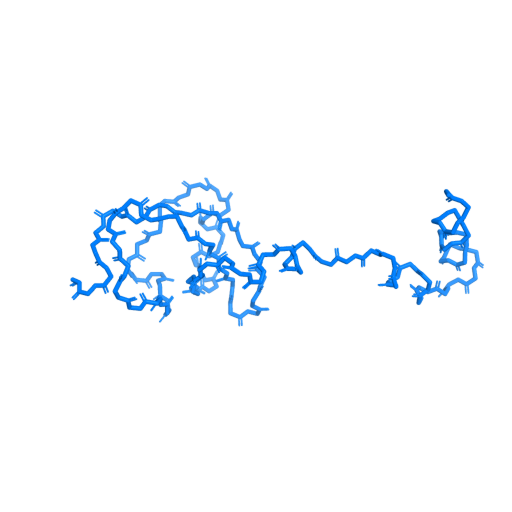 GLU A 1 79 ? 1.240 4.798 -1.701 1.00 94.81 79 GLU A N 1
ATOM 594 C CA . GLU A 1 79 ? 1.869 3.494 -1.960 1.00 94.81 79 GLU A CA 1
ATOM 595 C C . GLU A 1 79 ? 1.154 2.406 -1.153 1.00 94.81 79 GLU A C 1
ATOM 597 O O . GLU A 1 79 ? 0.903 2.591 0.044 1.00 94.81 79 GLU A O 1
ATOM 602 N N . ALA A 1 80 ? 0.843 1.265 -1.769 1.00 95.06 80 ALA A N 1
ATOM 603 C CA . ALA A 1 80 ? 0.184 0.161 -1.078 1.00 95.06 80 ALA A CA 1
ATOM 604 C C . ALA A 1 80 ? 1.157 -0.549 -0.116 1.00 95.06 80 ALA A C 1
ATOM 606 O O . ALA A 1 80 ? 2.174 -1.101 -0.528 1.00 95.06 80 ALA A O 1
ATOM 607 N N . VAL A 1 81 ? 0.824 -0.575 1.178 1.00 95.06 81 VAL A N 1
ATOM 608 C CA . VAL A 1 81 ? 1.634 -1.228 2.226 1.00 95.06 81 VAL A CA 1
ATOM 609 C C . VAL A 1 81 ? 1.143 -2.650 2.499 1.00 95.06 81 VAL A C 1
ATOM 611 O O . VAL A 1 81 ? 1.940 -3.562 2.704 1.00 95.06 81 VAL A O 1
ATOM 614 N N . GLY A 1 82 ? -0.174 -2.858 2.513 1.00 94.44 82 GLY A N 1
ATOM 615 C CA . GLY A 1 82 ? -0.770 -4.166 2.775 1.00 94.44 82 GLY A CA 1
ATOM 616 C C . GLY A 1 82 ? -2.266 -4.092 3.048 1.00 94.44 82 GLY A C 1
ATOM 617 O O . GLY A 1 82 ? -2.879 -3.040 2.903 1.00 94.44 82 GLY A O 1
ATOM 618 N N . PHE A 1 83 ? -2.855 -5.211 3.468 1.00 94.69 83 PHE A N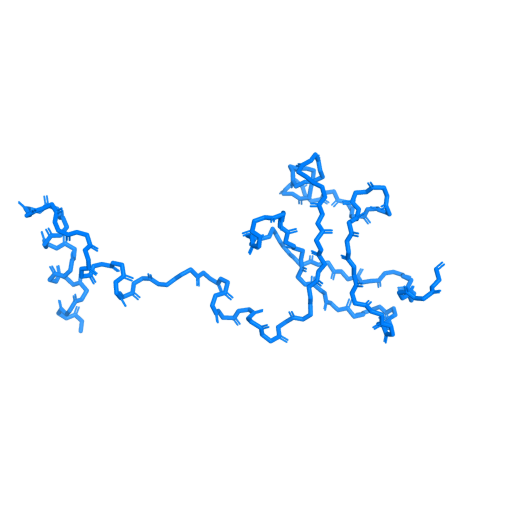 1
ATOM 619 C CA . PHE A 1 83 ? -4.268 -5.295 3.835 1.00 94.69 83 PHE A CA 1
ATOM 620 C C . PHE A 1 83 ? -4.437 -5.531 5.331 1.00 94.69 83 PHE A C 1
ATOM 622 O O . PHE A 1 83 ? -3.719 -6.327 5.936 1.00 94.69 83 PHE A O 1
ATOM 629 N N . VAL A 1 84 ? -5.427 -4.868 5.923 1.00 94.19 84 VAL A N 1
ATOM 630 C CA . VAL A 1 84 ? -5.804 -5.043 7.327 1.00 94.19 84 VAL A CA 1
ATOM 631 C C . VAL A 1 84 ? -7.300 -5.276 7.449 1.00 94.19 84 VAL A C 1
ATOM 633 O O . VAL A 1 84 ? -8.093 -4.799 6.643 1.00 94.19 84 VAL A O 1
ATOM 636 N N . LYS A 1 85 ? -7.695 -6.003 8.493 1.00 94.50 85 LYS A N 1
ATOM 637 C CA . LYS A 1 85 ? -9.096 -6.254 8.824 1.00 94.50 85 LYS A CA 1
ATOM 638 C C . LYS A 1 85 ? -9.486 -5.452 10.058 1.00 94.50 85 LYS A C 1
ATOM 640 O O . LYS A 1 85 ? -8.865 -5.599 11.113 1.00 94.50 85 LYS A O 1
ATOM 645 N N . LEU A 1 86 ? -10.535 -4.643 9.935 1.00 93.50 86 LEU A N 1
ATOM 646 C CA . LEU A 1 86 ? -11.046 -3.818 11.026 1.00 93.50 86 LEU A CA 1
ATOM 647 C C . LEU A 1 86 ? -11.474 -4.669 12.226 1.00 93.50 86 LEU A C 1
ATOM 649 O O . LEU A 1 86 ? -12.203 -5.655 12.088 1.00 93.50 86 LEU A O 1
ATOM 653 N N . LYS A 1 87 ? -11.030 -4.271 13.422 1.00 91.44 87 LYS A N 1
ATOM 654 C CA . LYS A 1 87 ? -11.388 -4.920 14.696 1.00 91.44 87 LYS A CA 1
ATOM 655 C C . LYS A 1 87 ? -12.464 -4.170 15.488 1.00 91.44 87 LYS A C 1
ATOM 657 O O . LYS A 1 87 ? -13.073 -4.792 16.360 1.00 91.44 87 LYS A O 1
ATOM 662 N N . ALA A 1 88 ? -12.719 -2.912 15.145 1.00 87.88 88 ALA A N 1
ATOM 663 C CA . ALA A 1 88 ? -13.776 -2.049 15.668 1.00 87.88 88 ALA A CA 1
ATOM 664 C C . ALA A 1 88 ? -14.487 -1.352 14.495 1.00 87.88 88 ALA A C 1
ATOM 666 O O . ALA A 1 88 ? -13.993 -1.425 13.363 1.00 87.88 88 ALA A O 1
ATOM 667 N N . ASP A 1 89 ? -15.636 -0.734 14.756 1.00 86.81 89 ASP A N 1
ATOM 668 C CA . ASP A 1 89 ? -16.308 0.110 13.768 1.00 86.81 89 ASP A CA 1
ATOM 669 C C . ASP A 1 89 ? -15.524 1.422 13.601 1.00 86.81 89 ASP A C 1
ATOM 671 O O . ASP A 1 89 ? -14.860 1.879 14.527 1.00 86.81 89 ASP A O 1
ATOM 675 N N . SER A 1 90 ? -15.550 2.037 12.415 1.00 82.00 90 SER A N 1
ATOM 676 C CA . SER A 1 90 ? -14.758 3.258 12.156 1.00 82.00 90 SER A CA 1
ATOM 677 C C . SER A 1 90 ? -15.270 4.509 12.875 1.00 82.00 90 SER A C 1
ATOM 679 O O . SER A 1 90 ? -14.612 5.545 12.835 1.00 82.00 90 SER A O 1
ATOM 681 N N . ASN A 1 91 ? -16.487 4.444 13.413 1.00 78.62 91 ASN A N 1
ATOM 682 C CA . ASN A 1 91 ? -17.150 5.562 14.078 1.00 78.62 91 ASN A CA 1
ATOM 683 C C . ASN A 1 91 ? -16.957 5.536 15.606 1.00 78.62 91 ASN A C 1
ATOM 685 O O . ASN A 1 91 ? -17.393 6.482 16.263 1.00 78.62 91 ASN A O 1
ATOM 689 N N . ASP A 1 92 ? -16.327 4.480 16.132 1.00 65.06 92 ASP A N 1
ATOM 690 C CA . ASP A 1 92 ? -15.922 4.335 17.536 1.00 65.06 92 ASP A CA 1
ATOM 691 C C . ASP A 1 92 ? -14.525 4.936 17.772 1.00 65.06 92 ASP A C 1
ATOM 693 O O . ASP A 1 92 ? -14.325 5.560 18.840 1.00 65.06 92 ASP A O 1
#

Foldseek 3Di:
DVLCVVCVCCCPVVVDNPSVPVPDDAPVVVCVPFFAWEFEPVCLVVVLVVHDDDPVGTDDGDAQAAFQRKHFYAYPVRHTSGIDGHHHHPVD

Secondary structure (DSSP, 8-state):
-HHHHHHHHHHHHH---HHHHHH---GGGG-TTS-EEEE-HHHHHHHHTTPPP-GGGEEE--SSPPTT-EEEEE-TT--EEEEEE-SS-TT-